Protein AF-A0AAU0MPQ6-F1 (afdb_monomer_lite)

Sequence (171 aa):
MESTPTLVQYLTLTAAVIAAVATLLNYAQTGWHKVATNRIDWIERLRSRITDVVTLMVKLEHSKSDTYPDGDPKVGRELYQSVIYVTLLLNPKEHKELLEVLHQVAEIDEPMPSRQASAMDLVWRTQLVLRHEWLKSKAELKNWWKRKPKFLSRSWHQEAWALANEIEGKK

Radius of gyration: 28.91 Å; chains: 1; bounding box: 67×28×91 Å

pLDDT: mean 72.34, std 15.44, range [39.88, 91.5]

Secondary structure (DSSP, 8-state):
---PPPHHHHHHHHHHHHHHHHHHHHHHHHHHHHHHHHHHHHHHHHHHHHHHHHHHHHHHHHT-BTTBTT--HHHHHHHHHHHHHHHHHS-TTT-HHHHHHHHHHH-TT--HHHHHHHHHHHHHHHHHHHHHHHHHHHHHHHHHHHTS-GGGSTHHHHHHHHHHHHHHS--

Structure (mmCIF, N/CA/C/O backbone):
data_AF-A0AAU0MPQ6-F1
#
_entry.id   AF-A0AAU0MPQ6-F1
#
loop_
_atom_site.group_PDB
_atom_site.id
_atom_site.type_symbol
_atom_site.label_atom_id
_atom_site.label_alt_id
_atom_site.label_comp_id
_atom_site.label_asym_id
_atom_site.label_entity_id
_atom_site.label_seq_id
_atom_site.pdbx_PDB_ins_code
_atom_site.Cartn_x
_atom_site.Cartn_y
_atom_site.Cartn_z
_atom_site.occupancy
_atom_site.B_iso_or_equiv
_atom_site.auth_seq_id
_atom_site.auth_comp_id
_atom_site.auth_asym_id
_atom_site.auth_atom_id
_atom_site.pdbx_PDB_model_num
ATOM 1 N N . MET A 1 1 ? -49.188 -17.656 47.088 1.00 39.88 1 MET A N 1
ATOM 2 C CA . MET A 1 1 ? -47.965 -17.532 47.906 1.00 39.88 1 MET A CA 1
ATOM 3 C C . MET A 1 1 ? -46.847 -17.136 46.965 1.00 39.88 1 MET A C 1
ATOM 5 O O . MET A 1 1 ? -46.320 -17.990 46.268 1.00 39.88 1 MET A O 1
ATOM 9 N N . GLU A 1 2 ? -46.582 -15.838 46.851 1.00 43.69 2 GLU A N 1
ATOM 10 C CA . GLU A 1 2 ? -45.467 -15.333 46.049 1.00 43.69 2 GLU A CA 1
ATOM 11 C C . GLU A 1 2 ? -44.181 -15.533 46.853 1.00 43.69 2 GLU A C 1
ATOM 13 O O . GLU A 1 2 ? -44.033 -15.005 47.953 1.00 43.69 2 GLU A O 1
ATOM 18 N N . SER A 1 3 ? -43.282 -16.375 46.351 1.00 49.81 3 SER A N 1
ATOM 19 C CA . SER A 1 3 ? -41.972 -16.603 46.953 1.00 49.81 3 SER A CA 1
ATOM 20 C C . SER A 1 3 ? -41.123 -15.343 46.788 1.00 49.81 3 SER A C 1
ATOM 22 O O . SER A 1 3 ? -40.656 -15.055 45.686 1.00 49.81 3 SER A O 1
ATOM 24 N N . THR A 1 4 ? -40.927 -14.589 47.870 1.00 51.59 4 THR A N 1
ATOM 25 C CA . THR A 1 4 ? -39.988 -13.463 47.903 1.00 51.59 4 THR A CA 1
ATOM 26 C C . THR A 1 4 ? -38.579 -13.976 47.599 1.00 51.59 4 THR A C 1
ATOM 28 O O . THR A 1 4 ? -38.115 -14.876 48.310 1.00 51.59 4 THR A O 1
ATOM 31 N N . PRO A 1 5 ? -37.893 -13.446 46.571 1.00 55.84 5 PRO A N 1
ATOM 32 C CA . PRO A 1 5 ? -36.557 -13.905 46.243 1.00 55.84 5 PRO A CA 1
ATOM 33 C C . PRO A 1 5 ? -35.609 -13.653 47.415 1.00 55.84 5 PRO A C 1
ATOM 35 O O . PRO A 1 5 ? -35.627 -12.586 48.031 1.00 55.84 5 PRO A O 1
ATOM 38 N N . THR A 1 6 ? -34.785 -14.645 47.746 1.00 68.56 6 THR A N 1
ATOM 39 C CA . THR A 1 6 ? -33.826 -14.528 48.849 1.00 68.56 6 THR A CA 1
ATOM 40 C C . THR A 1 6 ? -32.706 -13.553 48.481 1.00 68.56 6 THR A C 1
ATOM 42 O O . THR A 1 6 ? -32.363 -13.374 47.314 1.00 68.56 6 THR A O 1
ATOM 45 N N . LEU A 1 7 ? -32.086 -12.924 49.480 1.00 55.53 7 LEU A N 1
ATOM 46 C CA . LEU A 1 7 ? -30.984 -11.965 49.296 1.00 55.53 7 LEU A CA 1
ATOM 47 C C . LEU A 1 7 ? -29.821 -12.566 48.469 1.00 55.53 7 LEU A C 1
ATOM 49 O O . LEU A 1 7 ? -29.184 -11.883 47.670 1.00 55.53 7 LEU A O 1
ATOM 53 N N . VAL A 1 8 ? -29.631 -13.886 48.569 1.00 57.28 8 VAL A N 1
ATOM 54 C CA . VAL A 1 8 ? -28.691 -14.685 47.765 1.00 57.28 8 VAL A CA 1
ATOM 55 C C . VAL A 1 8 ? -29.081 -14.735 46.280 1.00 57.28 8 VAL A C 1
ATOM 57 O O . VAL A 1 8 ? -28.211 -14.652 45.414 1.00 57.28 8 VAL A O 1
ATOM 60 N N . GLN A 1 9 ? -30.374 -14.822 45.957 1.00 58.22 9 GLN A N 1
ATOM 61 C CA . GLN A 1 9 ? -30.864 -14.771 44.574 1.00 58.22 9 GLN A CA 1
ATOM 62 C C . GLN A 1 9 ? -30.648 -13.383 43.957 1.00 58.22 9 GLN A C 1
ATOM 64 O O . GLN A 1 9 ? -30.240 -13.290 42.805 1.00 58.22 9 GLN A O 1
ATOM 69 N N . TYR A 1 10 ? -30.814 -12.305 44.728 1.00 57.53 10 TYR A N 1
ATOM 70 C CA . TYR A 1 10 ? -30.501 -10.950 44.256 1.00 57.53 10 TYR A CA 1
ATOM 71 C C . TYR A 1 10 ? -29.001 -10.730 44.019 1.00 57.53 10 TYR A C 1
ATOM 73 O O . TYR A 1 10 ? -28.627 -10.153 42.995 1.00 57.53 10 TYR A O 1
ATOM 81 N N . LEU A 1 11 ? -28.141 -11.218 44.920 1.00 56.62 11 LEU A N 1
ATOM 82 C CA . LEU A 1 11 ? -26.680 -11.129 44.789 1.00 56.62 11 LEU A CA 1
ATOM 83 C C . LEU A 1 11 ? -26.146 -11.941 43.602 1.00 56.62 11 LEU A C 1
ATOM 85 O O . LEU A 1 11 ? -25.279 -11.480 42.862 1.00 56.62 11 LEU A O 1
ATOM 89 N N . THR A 1 12 ? -26.687 -13.138 43.377 1.00 63.00 12 THR A N 1
ATOM 90 C CA . THR A 1 12 ? -26.305 -13.971 42.225 1.00 63.00 12 THR A CA 1
ATOM 91 C C . THR A 1 12 ? -26.777 -13.367 40.904 1.00 63.00 12 THR A C 1
ATOM 93 O O . THR A 1 12 ? -26.012 -13.359 39.939 1.00 63.00 12 THR A O 1
ATOM 96 N N . LEU A 1 13 ? -27.979 -12.779 40.861 1.00 57.56 13 LEU A N 1
ATOM 97 C CA . LEU A 1 13 ? -28.478 -12.086 39.671 1.00 57.56 13 LEU A CA 1
ATOM 98 C C . LEU A 1 13 ? -27.632 -10.846 39.338 1.00 57.56 13 LEU A C 1
ATOM 100 O O . LEU A 1 13 ? -27.269 -10.634 38.183 1.00 57.56 13 LEU A O 1
ATOM 104 N N . THR A 1 14 ? -27.269 -10.045 40.344 1.00 56.31 14 THR A N 1
ATOM 105 C CA . THR A 1 14 ? -26.413 -8.861 40.149 1.00 56.31 14 THR A CA 1
ATOM 106 C C . THR A 1 14 ? -24.998 -9.241 39.721 1.00 56.31 14 THR A C 1
ATOM 108 O O . THR A 1 14 ? -24.481 -8.651 38.773 1.00 56.31 14 THR A O 1
ATOM 111 N N . ALA A 1 15 ? -24.392 -10.268 40.324 1.00 62.28 15 ALA A N 1
ATOM 112 C CA . ALA A 1 15 ? -23.087 -10.777 39.900 1.00 62.28 15 ALA A CA 1
ATOM 113 C C . ALA A 1 15 ? -23.103 -11.293 38.447 1.00 62.28 15 ALA A C 1
ATOM 115 O O . ALA A 1 15 ? -22.186 -11.000 37.678 1.00 62.28 15 ALA A O 1
ATOM 116 N N . ALA A 1 16 ? -24.164 -11.999 38.040 1.00 54.41 16 ALA A N 1
ATOM 117 C CA . ALA A 1 16 ? -24.328 -12.481 36.669 1.00 54.41 16 ALA A CA 1
ATOM 118 C C . ALA A 1 16 ? -24.469 -11.330 35.658 1.00 54.41 16 ALA A C 1
ATOM 120 O O . ALA A 1 16 ? -23.845 -11.361 34.596 1.00 54.41 16 ALA A O 1
ATOM 121 N N . VAL A 1 17 ? -25.226 -10.281 35.999 1.00 56.75 17 VAL A N 1
ATOM 122 C CA . VAL A 1 17 ? -25.351 -9.072 35.167 1.00 56.75 17 VAL A CA 1
ATOM 123 C C . VAL A 1 17 ? -24.005 -8.350 35.041 1.00 56.75 17 VAL A C 1
ATOM 125 O O . VAL A 1 17 ? -23.616 -7.976 33.935 1.00 56.75 17 VAL A O 1
ATOM 128 N N . ILE A 1 18 ? -23.248 -8.211 36.135 1.00 60.81 18 ILE A N 1
ATOM 129 C CA . ILE A 1 18 ? -21.908 -7.600 36.125 1.00 60.81 18 ILE A CA 1
ATOM 130 C C . ILE A 1 18 ? -20.950 -8.402 35.232 1.00 60.81 18 ILE A C 1
ATOM 132 O O . ILE A 1 18 ? -20.251 -7.819 34.401 1.00 60.81 18 ILE A O 1
ATOM 136 N N . ALA A 1 19 ? -20.950 -9.733 35.344 1.00 58.88 19 ALA A N 1
ATOM 137 C CA . ALA A 1 19 ? -20.119 -10.606 34.520 1.00 58.88 19 ALA A CA 1
ATOM 138 C C . ALA A 1 19 ? -20.496 -10.528 33.030 1.00 58.88 19 ALA A C 1
ATOM 140 O O . ALA A 1 19 ? -19.613 -10.428 32.175 1.00 58.88 19 ALA A O 1
ATOM 141 N N . ALA A 1 20 ? -21.790 -10.504 32.702 1.00 50.97 20 ALA A N 1
ATOM 142 C CA . ALA A 1 20 ? -22.267 -10.370 31.326 1.00 50.97 20 ALA A CA 1
ATOM 143 C C . ALA A 1 20 ? -21.851 -9.026 30.704 1.00 50.97 20 ALA A C 1
ATOM 145 O O . ALA A 1 20 ? -21.340 -8.989 29.583 1.00 50.97 20 ALA A O 1
ATOM 146 N N . VAL A 1 21 ? -21.986 -7.927 31.454 1.00 58.59 21 VAL A N 1
ATOM 147 C CA . VAL A 1 21 ? -21.556 -6.588 31.022 1.00 58.59 21 VAL A CA 1
ATOM 148 C C . VAL A 1 21 ? -20.038 -6.524 30.846 1.00 58.59 21 VAL A C 1
ATOM 150 O O . VAL A 1 21 ? -19.565 -6.021 29.828 1.00 58.59 21 VAL A O 1
ATOM 153 N N . ALA A 1 22 ? -19.258 -7.083 31.775 1.00 58.09 22 ALA A N 1
ATOM 154 C CA . ALA A 1 22 ? -17.802 -7.153 31.655 1.00 58.09 22 ALA A CA 1
ATOM 155 C C . ALA A 1 22 ? -17.360 -7.981 30.436 1.00 58.09 22 ALA A C 1
ATOM 157 O O . ALA A 1 22 ? -16.434 -7.594 29.723 1.00 58.09 22 ALA A O 1
ATOM 158 N N . THR A 1 23 ? -18.058 -9.081 30.149 1.00 59.16 23 THR A N 1
ATOM 159 C CA . THR A 1 23 ? -17.780 -9.936 28.987 1.00 59.16 23 THR A CA 1
ATOM 160 C C . THR A 1 23 ? -18.097 -9.213 27.678 1.00 59.16 23 THR A C 1
ATOM 162 O O . THR A 1 23 ? -17.264 -9.202 26.773 1.00 59.16 23 THR A O 1
ATOM 165 N N . LEU A 1 24 ? -19.245 -8.530 27.590 1.00 51.22 24 LEU A N 1
ATOM 166 C CA . LEU A 1 24 ? -19.615 -7.692 26.440 1.00 51.22 24 LEU A CA 1
ATOM 167 C C . LEU A 1 24 ? -18.614 -6.552 26.212 1.00 51.22 24 LEU A C 1
ATOM 169 O O . LEU A 1 24 ? -18.232 -6.274 25.074 1.00 51.22 24 LEU A O 1
ATOM 173 N N . LEU A 1 25 ? -18.142 -5.920 27.287 1.00 55.72 25 LEU A N 1
ATOM 174 C CA . LEU A 1 25 ? -17.125 -4.872 27.220 1.00 55.72 25 LEU A CA 1
ATOM 175 C C . LEU A 1 25 ? -15.765 -5.419 26.775 1.00 55.72 25 LEU A C 1
ATOM 177 O O . LEU A 1 25 ? -15.127 -4.794 25.932 1.00 55.72 25 LEU A O 1
ATOM 181 N N . ASN A 1 26 ? -15.338 -6.583 27.266 1.00 57.44 26 ASN A N 1
ATOM 182 C CA . ASN A 1 26 ? -14.109 -7.244 26.814 1.00 57.44 26 ASN A CA 1
ATOM 183 C C . ASN A 1 26 ? -14.197 -7.680 25.343 1.00 57.44 26 ASN A C 1
ATOM 185 O O . ASN A 1 26 ? -13.230 -7.542 24.591 1.00 57.44 26 ASN A O 1
ATOM 189 N N . TYR A 1 27 ? -15.363 -8.150 24.899 1.00 55.03 27 TYR A N 1
ATOM 190 C CA . TYR A 1 27 ? -15.597 -8.512 23.501 1.00 55.03 27 TYR A CA 1
ATOM 191 C C . TYR A 1 27 ? -15.551 -7.284 22.584 1.00 55.03 27 TYR A C 1
ATOM 193 O O . TYR A 1 27 ? -14.903 -7.290 21.538 1.00 55.03 27 TYR A O 1
ATOM 201 N N . ALA A 1 28 ? -16.156 -6.174 23.014 1.00 56.62 28 ALA A N 1
ATOM 202 C CA . ALA A 1 28 ? -16.015 -4.905 22.318 1.00 56.62 28 ALA A CA 1
ATOM 203 C C . ALA A 1 28 ? -14.541 -4.458 22.295 1.00 56.62 28 ALA A C 1
ATOM 205 O O . ALA A 1 28 ? -14.014 -4.166 21.226 1.00 56.62 28 ALA A O 1
ATOM 206 N N . GLN A 1 29 ? -13.845 -4.458 23.440 1.00 57.22 29 GLN A N 1
ATOM 207 C CA . GLN A 1 29 ? -12.439 -4.040 23.567 1.00 57.22 29 GLN A CA 1
ATOM 208 C C . GLN A 1 29 ? -11.489 -4.830 22.660 1.00 57.22 29 GLN A C 1
ATOM 210 O O . GLN A 1 29 ? -10.629 -4.233 22.010 1.00 57.22 29 GLN A O 1
ATOM 215 N N . THR A 1 30 ? -11.662 -6.150 22.584 1.00 61.59 30 THR A N 1
ATOM 216 C CA . THR A 1 30 ? -10.889 -7.009 21.676 1.00 61.59 30 THR A CA 1
ATOM 217 C C . THR A 1 30 ? -11.197 -6.700 20.211 1.00 61.59 30 THR A C 1
ATOM 219 O O . THR A 1 30 ? -10.277 -6.675 19.397 1.00 61.59 30 THR A O 1
ATOM 222 N N . GLY A 1 31 ? -12.446 -6.361 19.878 1.00 69.88 31 GLY A N 1
ATOM 223 C CA . GLY A 1 31 ? -12.845 -5.926 18.538 1.00 69.88 31 GLY A CA 1
ATOM 224 C C . GLY A 1 31 ? -12.120 -4.665 18.053 1.00 69.88 31 GLY A C 1
ATOM 225 O O . GLY A 1 31 ? -11.526 -4.682 16.978 1.00 69.88 31 GLY A O 1
ATOM 226 N N . TRP A 1 32 ? -12.105 -3.584 18.844 1.00 67.38 32 TRP A N 1
ATOM 227 C CA . TRP A 1 32 ? -11.489 -2.305 18.436 1.00 67.38 32 TRP A CA 1
ATOM 228 C C . TRP A 1 32 ? -9.968 -2.394 18.288 1.00 67.38 32 TRP A C 1
ATOM 230 O O . TRP A 1 32 ? -9.416 -1.891 17.309 1.00 67.38 32 TRP A O 1
ATOM 240 N N . HIS A 1 33 ? -9.287 -3.058 19.227 1.00 69.94 33 HIS A N 1
ATOM 241 C CA . HIS A 1 33 ? -7.847 -3.285 19.109 1.00 69.94 33 HIS A CA 1
ATOM 242 C C . HIS A 1 33 ? -7.516 -4.141 17.890 1.00 69.94 33 HIS A C 1
ATOM 244 O O . HIS A 1 33 ? -6.606 -3.799 17.144 1.00 69.94 33 HIS A O 1
ATOM 250 N N . LYS A 1 34 ? -8.301 -5.192 17.631 1.00 75.25 34 LYS A N 1
ATOM 251 C CA . LYS A 1 34 ? -8.123 -6.042 16.453 1.00 75.25 34 LYS A CA 1
ATOM 252 C C . LYS A 1 34 ? -8.323 -5.272 15.145 1.00 75.25 34 LYS A C 1
ATOM 254 O O . LYS A 1 34 ? -7.560 -5.484 14.211 1.00 75.25 34 LYS A O 1
ATOM 259 N N . VAL A 1 35 ? -9.289 -4.351 15.077 1.00 74.75 35 VAL A N 1
ATOM 260 C CA . VAL A 1 35 ? -9.483 -3.475 13.905 1.00 74.75 35 VAL A CA 1
ATOM 261 C C . VAL A 1 35 ? -8.271 -2.568 13.684 1.00 74.75 35 VAL A C 1
ATOM 263 O O . VAL A 1 35 ? -7.752 -2.516 12.570 1.00 74.75 35 VAL A O 1
ATOM 266 N N . ALA A 1 36 ? -7.775 -1.911 14.735 1.00 72.62 36 ALA A N 1
ATOM 267 C CA . ALA A 1 36 ? -6.604 -1.045 14.631 1.00 72.62 36 ALA A CA 1
ATOM 268 C C . ALA A 1 36 ? -5.343 -1.828 14.225 1.00 72.62 36 ALA A C 1
ATOM 270 O O . ALA A 1 36 ? -4.617 -1.388 13.334 1.00 72.62 36 ALA A O 1
ATOM 271 N N . THR A 1 37 ? -5.110 -3.006 14.817 1.00 77.19 37 THR A N 1
ATOM 272 C CA . THR A 1 37 ? -3.999 -3.901 14.454 1.00 77.19 37 THR A CA 1
ATOM 273 C C . THR A 1 37 ? -4.109 -4.364 13.004 1.00 77.19 37 THR A C 1
ATOM 275 O O . THR A 1 37 ? -3.154 -4.209 12.253 1.00 77.19 37 THR A O 1
ATOM 278 N N . ASN A 1 38 ? -5.287 -4.816 12.562 1.00 81.12 38 ASN A N 1
ATOM 279 C CA . ASN A 1 38 ? -5.507 -5.207 11.168 1.00 81.12 38 ASN A CA 1
ATOM 280 C C . ASN A 1 38 ? -5.227 -4.052 10.195 1.00 81.12 38 ASN A C 1
ATOM 282 O O . ASN A 1 38 ? -4.663 -4.280 9.125 1.00 81.12 38 ASN A O 1
ATOM 286 N N . ARG A 1 39 ? -5.603 -2.815 10.556 1.00 80.31 39 ARG A N 1
ATOM 287 C CA . ARG A 1 39 ? -5.332 -1.623 9.739 1.00 80.31 39 ARG A CA 1
ATOM 288 C C . ARG A 1 39 ? -3.832 -1.321 9.674 1.00 80.31 39 ARG A C 1
ATOM 290 O O . ARG A 1 39 ? -3.339 -0.986 8.604 1.00 80.31 39 ARG A O 1
ATOM 297 N N . ILE A 1 40 ? -3.096 -1.481 10.775 1.00 79.38 40 ILE A N 1
ATOM 298 C CA . ILE A 1 40 ? -1.630 -1.331 10.801 1.00 79.38 40 ILE A CA 1
ATOM 299 C C . ILE A 1 40 ? -0.958 -2.411 9.940 1.00 79.38 40 ILE A C 1
ATOM 301 O O . ILE A 1 40 ? -0.135 -2.082 9.090 1.00 79.38 40 ILE A O 1
ATOM 305 N N . ASP A 1 41 ? -1.364 -3.674 10.072 1.00 85.06 41 ASP A N 1
ATOM 306 C CA . ASP A 1 41 ? -0.838 -4.771 9.249 1.00 85.06 41 ASP A CA 1
ATOM 307 C C . ASP A 1 41 ? -1.149 -4.577 7.761 1.00 85.06 41 ASP A C 1
ATOM 309 O O . ASP A 1 41 ? -0.397 -5.006 6.885 1.00 85.06 41 ASP A O 1
ATOM 313 N N . TRP A 1 42 ? -2.295 -3.972 7.452 1.00 88.94 42 TRP A N 1
ATOM 314 C CA . TRP A 1 42 ? -2.658 -3.591 6.093 1.00 88.94 42 TRP A CA 1
ATOM 315 C C . TRP A 1 42 ? -1.767 -2.452 5.564 1.00 88.94 42 TRP A C 1
ATOM 317 O O . TRP A 1 42 ? -1.256 -2.575 4.452 1.00 88.94 42 TRP A O 1
ATOM 327 N N . ILE A 1 43 ? -1.500 -1.409 6.366 1.00 84.75 43 ILE A N 1
ATOM 328 C CA . ILE A 1 43 ? -0.573 -0.303 6.037 1.00 84.75 43 ILE A CA 1
ATOM 329 C C . ILE A 1 43 ? 0.823 -0.850 5.709 1.00 84.75 43 ILE A C 1
ATOM 331 O O . ILE A 1 43 ? 1.399 -0.479 4.686 1.00 84.75 43 ILE A O 1
ATOM 335 N N . GLU A 1 44 ? 1.367 -1.740 6.542 1.00 85.44 44 GLU A N 1
ATOM 336 C CA . GLU A 1 44 ? 2.712 -2.295 6.330 1.00 85.44 44 GLU A CA 1
ATOM 337 C C . GLU A 1 44 ? 2.776 -3.202 5.095 1.00 85.44 44 GLU A C 1
ATOM 339 O O . GLU A 1 44 ? 3.713 -3.104 4.298 1.00 85.44 44 GLU A O 1
ATOM 344 N N . ARG A 1 45 ? 1.744 -4.025 4.865 1.00 85.75 45 ARG A N 1
ATOM 345 C CA . ARG A 1 45 ? 1.637 -4.825 3.635 1.00 85.75 45 ARG A CA 1
ATOM 346 C C . ARG A 1 45 ? 1.566 -3.948 2.390 1.00 85.75 45 ARG A C 1
ATOM 348 O O . ARG A 1 45 ? 2.278 -4.221 1.427 1.00 85.75 45 ARG A O 1
ATOM 355 N N . LEU A 1 46 ? 0.753 -2.893 2.413 1.00 87.75 46 LEU A N 1
ATOM 356 C CA . LEU A 1 46 ? 0.639 -1.957 1.297 1.00 87.75 46 LEU A CA 1
ATOM 357 C C . LEU A 1 46 ? 1.978 -1.262 1.020 1.00 87.75 46 LEU A C 1
ATOM 359 O O . LEU A 1 46 ? 2.422 -1.237 -0.125 1.00 87.75 46 LEU A O 1
ATOM 363 N N . ARG A 1 47 ? 2.662 -0.772 2.063 1.00 85.81 47 ARG A N 1
ATOM 364 C CA . ARG A 1 47 ? 3.991 -0.156 1.936 1.00 85.81 47 ARG A CA 1
ATOM 365 C C . ARG A 1 47 ? 4.993 -1.114 1.294 1.00 85.81 47 ARG A C 1
ATOM 367 O O . ARG A 1 47 ? 5.652 -0.730 0.335 1.00 85.81 47 ARG A O 1
ATOM 374 N N . SER A 1 48 ? 5.088 -2.348 1.794 1.00 86.69 48 SER A N 1
ATOM 375 C CA . SER A 1 48 ? 6.006 -3.353 1.246 1.00 86.69 48 SER A CA 1
ATOM 376 C C . SER A 1 48 ? 5.732 -3.622 -0.234 1.00 86.69 48 SER A C 1
ATOM 378 O O . SER A 1 48 ? 6.661 -3.635 -1.033 1.00 86.69 48 SER A O 1
ATOM 380 N N . ARG A 1 49 ? 4.461 -3.793 -0.620 1.00 88.12 49 ARG A N 1
ATOM 381 C CA . ARG A 1 49 ? 4.095 -4.100 -2.009 1.00 88.12 49 ARG A CA 1
ATOM 382 C C . ARG A 1 49 ? 4.328 -2.940 -2.968 1.00 88.12 49 ARG A C 1
ATOM 384 O O . ARG A 1 49 ? 4.738 -3.170 -4.099 1.00 88.12 49 ARG A O 1
ATOM 391 N N . ILE A 1 50 ? 4.119 -1.704 -2.528 1.00 87.88 50 ILE A N 1
ATOM 392 C CA . ILE A 1 50 ? 4.460 -0.527 -3.333 1.00 87.88 50 ILE A CA 1
ATOM 393 C C . ILE A 1 50 ? 5.977 -0.435 -3.542 1.00 87.88 50 ILE A C 1
ATOM 395 O O . ILE A 1 50 ? 6.417 -0.150 -4.653 1.00 87.88 50 ILE A O 1
ATOM 399 N N . THR A 1 51 ? 6.786 -0.741 -2.523 1.00 88.19 51 THR A N 1
ATOM 400 C CA . THR A 1 51 ? 8.248 -0.820 -2.676 1.00 88.19 51 THR A CA 1
ATOM 401 C C . THR A 1 51 ? 8.660 -1.889 -3.690 1.00 88.19 51 THR A C 1
ATOM 403 O O . THR A 1 51 ? 9.548 -1.633 -4.506 1.00 88.19 51 THR A O 1
ATOM 406 N N . ASP A 1 52 ? 8.004 -3.056 -3.680 1.00 89.81 52 ASP A N 1
ATOM 407 C CA . ASP A 1 52 ? 8.228 -4.111 -4.679 1.00 89.81 52 ASP A CA 1
ATOM 408 C C . ASP A 1 52 ? 7.928 -3.586 -6.095 1.00 89.81 52 ASP A C 1
ATOM 410 O O . ASP A 1 52 ? 8.761 -3.724 -6.991 1.00 89.81 52 ASP A O 1
ATOM 414 N N . VAL A 1 53 ? 6.779 -2.922 -6.288 1.00 89.19 53 VAL A N 1
ATOM 415 C CA . VAL A 1 53 ? 6.385 -2.317 -7.575 1.00 89.19 53 VAL A CA 1
ATOM 416 C C . VAL A 1 53 ? 7.430 -1.309 -8.051 1.00 89.19 53 VAL A C 1
ATOM 418 O O . VAL A 1 53 ? 7.919 -1.428 -9.171 1.00 89.19 53 VAL A O 1
ATOM 421 N N . VAL A 1 54 ? 7.837 -0.364 -7.201 1.00 88.31 54 VAL A N 1
ATOM 422 C CA . VAL A 1 54 ? 8.846 0.650 -7.556 1.00 88.31 54 VAL A CA 1
ATOM 423 C C . VAL A 1 54 ? 10.181 -0.005 -7.917 1.00 88.31 54 VAL A C 1
ATOM 425 O O . VAL A 1 54 ? 10.816 0.369 -8.902 1.00 88.31 54 VAL A O 1
ATOM 428 N N . THR A 1 55 ? 10.594 -1.027 -7.167 1.00 90.25 55 THR A N 1
ATOM 429 C CA . THR A 1 55 ? 11.833 -1.770 -7.435 1.00 90.25 55 THR A CA 1
ATOM 430 C C . THR A 1 55 ? 11.766 -2.496 -8.777 1.00 90.25 55 THR A C 1
ATOM 432 O O . THR A 1 55 ? 12.735 -2.483 -9.535 1.00 90.25 55 THR A O 1
ATOM 435 N N . LEU A 1 56 ? 10.622 -3.100 -9.103 1.00 90.38 56 LEU A N 1
ATOM 436 C CA . LEU A 1 56 ? 10.394 -3.770 -10.381 1.00 90.38 56 LEU A CA 1
ATOM 437 C C . LEU A 1 56 ? 10.345 -2.782 -11.549 1.00 90.38 56 LEU A C 1
ATOM 439 O O . LEU A 1 56 ? 10.914 -3.083 -12.594 1.00 90.38 56 LEU A O 1
ATOM 443 N N . MET A 1 57 ? 9.763 -1.592 -11.371 1.00 87.56 57 MET A N 1
ATOM 444 C CA . MET A 1 57 ? 9.816 -0.519 -12.374 1.00 87.56 57 MET A CA 1
ATOM 445 C C . MET A 1 57 ? 11.264 -0.117 -12.679 1.00 87.56 57 MET A C 1
ATOM 447 O O . MET A 1 57 ? 11.655 -0.035 -13.842 1.00 87.56 57 MET A O 1
ATOM 451 N N . VAL A 1 58 ? 12.083 0.070 -11.638 1.00 87.19 58 VAL A N 1
ATOM 452 C CA . VAL A 1 58 ? 13.509 0.400 -11.784 1.00 87.19 58 VAL A CA 1
ATOM 453 C C . VAL A 1 58 ? 14.277 -0.752 -12.433 1.00 87.19 58 VAL A C 1
ATOM 455 O O . VAL A 1 58 ? 15.082 -0.524 -13.332 1.00 87.19 58 VAL A O 1
ATOM 458 N N . LYS A 1 59 ? 14.033 -1.997 -12.016 1.00 89.06 59 LYS A N 1
ATOM 459 C CA . LYS A 1 59 ? 14.682 -3.185 -12.589 1.00 89.06 59 LYS A CA 1
ATOM 460 C C . LYS A 1 59 ? 14.329 -3.365 -14.065 1.00 89.06 59 LYS A C 1
ATOM 462 O O . LYS A 1 59 ? 15.210 -3.690 -14.854 1.00 89.06 59 LYS A O 1
ATOM 467 N N . LEU A 1 60 ? 13.067 -3.139 -14.431 1.00 86.81 60 LEU A N 1
ATOM 468 C CA . LEU A 1 60 ? 12.602 -3.219 -15.812 1.00 86.81 60 LEU A CA 1
ATOM 469 C C . LEU A 1 60 ? 13.339 -2.195 -16.678 1.00 86.81 60 LEU A C 1
ATOM 471 O O . LEU A 1 60 ? 13.818 -2.540 -17.754 1.00 86.81 60 LEU A O 1
ATOM 475 N N . GLU A 1 61 ? 13.531 -0.980 -16.165 1.00 84.69 61 GLU A N 1
ATOM 476 C CA . GLU A 1 61 ? 14.317 0.051 -16.844 1.00 84.69 61 GLU A CA 1
ATOM 477 C C . GLU A 1 61 ? 15.773 -0.378 -17.072 1.00 84.69 61 GLU A C 1
ATOM 479 O O . GLU A 1 61 ? 16.271 -0.315 -18.191 1.00 84.69 61 GLU A O 1
ATOM 484 N N . HIS A 1 62 ? 16.443 -0.894 -16.039 1.00 86.62 62 HIS A N 1
ATOM 485 C CA . HIS A 1 62 ? 17.839 -1.343 -16.144 1.00 86.62 62 HIS A CA 1
ATOM 486 C C . HIS A 1 62 ? 18.021 -2.601 -17.002 1.00 86.62 62 HIS A C 1
ATOM 488 O O . HIS A 1 62 ? 19.142 -2.931 -17.378 1.00 86.62 62 HIS A O 1
ATOM 494 N N . SER A 1 63 ? 16.937 -3.322 -17.288 1.00 87.38 63 SER A N 1
ATOM 495 C CA . SER A 1 63 ? 16.962 -4.516 -18.134 1.00 87.38 63 SER A CA 1
ATOM 496 C C . SER A 1 63 ? 16.814 -4.218 -19.629 1.00 87.38 63 SER A C 1
ATOM 498 O O . SER A 1 63 ? 16.865 -5.144 -20.442 1.00 87.38 63 SER A O 1
ATOM 500 N N . LYS A 1 64 ? 16.632 -2.944 -20.004 1.00 86.12 64 LYS A N 1
ATOM 501 C CA . LYS A 1 64 ? 16.559 -2.529 -21.404 1.00 86.12 64 LYS A CA 1
ATOM 502 C C . LYS A 1 64 ? 17.887 -2.758 -22.116 1.00 86.12 64 LYS A C 1
ATOM 504 O O . LYS A 1 64 ? 18.959 -2.464 -21.592 1.00 86.12 64 LYS A O 1
ATOM 509 N N . SER A 1 65 ? 17.805 -3.300 -23.321 1.00 85.12 65 SER A N 1
ATOM 510 C CA . SER A 1 65 ? 18.952 -3.603 -24.181 1.00 85.12 65 SER A CA 1
ATOM 511 C C . SER A 1 65 ? 18.517 -3.631 -25.643 1.00 85.12 65 SER A C 1
ATOM 513 O O . SER A 1 65 ? 17.322 -3.649 -25.924 1.00 85.12 65 SER A O 1
ATOM 515 N N . ASP A 1 66 ? 19.462 -3.735 -26.576 1.00 83.25 66 ASP A N 1
ATOM 516 C CA . ASP A 1 66 ? 19.144 -3.868 -28.007 1.00 83.25 66 ASP A CA 1
ATOM 517 C C . ASP A 1 66 ? 18.259 -5.093 -28.310 1.00 83.25 66 ASP A C 1
ATOM 519 O O . ASP A 1 66 ? 17.483 -5.091 -29.261 1.00 83.25 66 ASP A O 1
ATOM 523 N N . THR A 1 67 ? 18.350 -6.146 -27.488 1.00 83.44 67 THR A N 1
ATOM 524 C CA . THR A 1 67 ? 17.504 -7.350 -27.602 1.00 83.44 67 THR A CA 1
ATOM 525 C C . THR A 1 67 ? 16.123 -7.159 -26.967 1.00 83.44 67 THR A C 1
ATOM 527 O O . THR A 1 67 ? 15.157 -7.791 -27.386 1.00 83.44 67 THR A O 1
ATOM 530 N N . TYR A 1 68 ? 16.025 -6.290 -25.962 1.00 82.19 68 TYR A N 1
ATOM 531 C CA . TYR A 1 68 ? 14.811 -6.029 -25.193 1.00 82.19 68 TYR A CA 1
ATOM 532 C C . TYR A 1 68 ? 14.639 -4.517 -25.004 1.00 82.19 68 TYR A C 1
ATOM 534 O O . TYR A 1 68 ? 14.959 -4.000 -23.929 1.00 82.19 68 TYR A O 1
ATOM 542 N N . PRO A 1 69 ? 14.165 -3.787 -26.028 1.00 80.19 69 PRO A N 1
ATOM 543 C CA . PRO A 1 69 ? 14.048 -2.328 -25.961 1.00 80.19 69 PRO A CA 1
ATOM 544 C C . PRO A 1 69 ? 13.072 -1.863 -24.865 1.00 80.19 69 PRO A C 1
ATOM 546 O O . PRO A 1 69 ? 13.281 -0.817 -24.251 1.00 80.19 69 PRO A O 1
ATOM 549 N N . ASP A 1 70 ? 12.072 -2.689 -24.545 1.00 79.25 70 ASP A N 1
ATOM 550 C CA . ASP A 1 70 ? 11.059 -2.418 -23.514 1.00 79.25 70 ASP A CA 1
ATOM 551 C C . ASP A 1 70 ? 11.411 -3.011 -22.134 1.00 79.25 70 ASP A C 1
ATOM 553 O O . ASP A 1 70 ? 10.678 -2.828 -21.155 1.00 79.25 70 ASP A O 1
ATOM 557 N N . GLY A 1 71 ? 12.563 -3.683 -22.042 1.00 85.69 71 GLY A N 1
ATOM 558 C CA . GLY A 1 71 ? 13.046 -4.384 -20.856 1.00 85.69 71 GLY A CA 1
ATOM 559 C C . GLY A 1 71 ? 12.707 -5.876 -20.848 1.00 85.69 71 GLY A C 1
ATOM 560 O O . GLY A 1 71 ? 11.993 -6.393 -21.708 1.00 85.69 71 GLY A O 1
ATOM 561 N N . ASP A 1 72 ? 13.255 -6.593 -19.869 1.00 88.75 72 ASP A N 1
ATOM 562 C CA . ASP A 1 72 ? 13.079 -8.035 -19.715 1.00 88.75 72 ASP A CA 1
ATOM 563 C C . ASP A 1 72 ? 11.585 -8.371 -19.504 1.00 88.75 72 ASP A C 1
ATOM 565 O O . ASP A 1 72 ? 10.988 -7.968 -18.494 1.00 88.75 72 ASP A O 1
ATOM 569 N N . PRO A 1 73 ? 10.963 -9.164 -20.402 1.00 87.44 73 PRO A N 1
ATOM 570 C CA . PRO A 1 73 ? 9.547 -9.516 -20.313 1.00 87.44 73 PRO A CA 1
ATOM 571 C C . PRO A 1 73 ? 9.205 -10.287 -19.033 1.00 87.44 73 PRO A C 1
ATOM 573 O O . PRO A 1 73 ? 8.057 -10.276 -18.581 1.00 87.44 73 PRO A O 1
ATOM 576 N N . LYS A 1 74 ? 10.178 -10.962 -18.409 1.00 91.38 74 LYS A N 1
ATOM 577 C CA . LYS A 1 74 ? 9.990 -11.588 -17.100 1.00 91.38 74 LYS A CA 1
ATOM 578 C C . LYS A 1 74 ? 9.753 -10.535 -16.018 1.00 91.38 74 LYS A C 1
ATOM 580 O O . LYS A 1 74 ? 8.824 -10.696 -15.230 1.00 91.38 74 LYS A O 1
ATOM 585 N N . VAL A 1 75 ? 10.537 -9.459 -16.014 1.00 89.88 75 VAL A N 1
ATOM 586 C CA . VAL A 1 75 ? 10.385 -8.357 -15.053 1.00 89.88 75 VAL A CA 1
ATOM 587 C C . VAL A 1 75 ? 9.070 -7.613 -15.296 1.00 89.88 75 VAL A C 1
ATOM 589 O O . VAL A 1 75 ? 8.373 -7.295 -14.337 1.00 89.88 75 VAL A O 1
ATOM 592 N N . GLY A 1 76 ? 8.668 -7.430 -16.559 1.00 86.62 76 GLY A N 1
ATOM 593 C CA . GLY A 1 76 ? 7.360 -6.860 -16.906 1.00 86.62 76 GLY A CA 1
ATOM 594 C C . GLY A 1 76 ? 6.182 -7.670 -16.346 1.00 86.62 76 GLY A C 1
ATOM 595 O O . GLY A 1 76 ? 5.254 -7.105 -15.767 1.00 86.62 76 GLY A O 1
ATOM 596 N N . ARG A 1 77 ? 6.241 -9.009 -16.420 1.00 89.25 77 ARG A N 1
ATOM 597 C CA . ARG A 1 77 ? 5.224 -9.885 -15.804 1.00 89.25 77 ARG A CA 1
ATOM 598 C C . ARG A 1 77 ? 5.205 -9.792 -14.277 1.00 89.25 77 ARG A C 1
ATOM 600 O O . ARG A 1 77 ? 4.125 -9.737 -13.693 1.00 89.25 77 ARG A O 1
ATOM 607 N N . GLU A 1 78 ? 6.374 -9.780 -13.637 1.00 91.50 78 GLU A N 1
ATOM 608 C CA . GLU A 1 78 ? 6.498 -9.629 -12.177 1.00 91.50 78 GLU A CA 1
ATOM 609 C C . GLU A 1 78 ? 5.917 -8.282 -11.706 1.00 91.50 78 GLU A C 1
ATOM 611 O O . GLU A 1 78 ? 5.208 -8.225 -10.694 1.00 91.50 78 GLU A O 1
ATOM 616 N N . LEU A 1 79 ? 6.165 -7.208 -12.465 1.00 90.31 79 LEU A N 1
ATOM 617 C CA . LEU A 1 79 ? 5.610 -5.877 -12.216 1.00 90.31 79 LEU A CA 1
ATOM 618 C C . LEU A 1 79 ? 4.081 -5.894 -12.294 1.00 90.31 79 LEU A C 1
ATOM 620 O O . LEU A 1 79 ? 3.416 -5.496 -11.338 1.00 90.31 79 LEU A O 1
ATOM 624 N N . TYR A 1 80 ? 3.525 -6.420 -13.387 1.00 88.19 80 TYR A N 1
ATOM 625 C CA . TYR A 1 80 ? 2.078 -6.510 -13.589 1.00 88.19 80 TYR A CA 1
ATOM 626 C C . TYR A 1 80 ? 1.376 -7.290 -12.465 1.00 88.19 80 TYR A C 1
ATOM 628 O O . TYR A 1 80 ? 0.378 -6.839 -11.901 1.00 88.19 80 TYR A O 1
ATOM 636 N N . GLN A 1 81 ? 1.934 -8.436 -12.064 1.00 89.44 81 GLN A N 1
ATOM 637 C CA . GLN A 1 81 ? 1.409 -9.212 -10.937 1.00 89.44 81 GLN A CA 1
ATOM 638 C C . GLN A 1 81 ? 1.452 -8.426 -9.622 1.00 89.44 81 GLN A C 1
ATOM 640 O O . GLN A 1 81 ? 0.490 -8.453 -8.852 1.00 89.44 81 GLN A O 1
ATOM 645 N N . SER A 1 82 ? 2.544 -7.704 -9.366 1.00 89.75 82 SER A N 1
ATOM 646 C CA . SER A 1 82 ? 2.682 -6.880 -8.162 1.00 89.75 82 SER A CA 1
ATOM 647 C C . SER A 1 82 ? 1.645 -5.756 -8.123 1.00 89.75 82 SER A C 1
ATOM 649 O O . SER A 1 82 ? 1.031 -5.532 -7.080 1.00 89.75 82 SER A O 1
ATOM 651 N N . VAL A 1 83 ? 1.367 -5.121 -9.265 1.00 88.50 83 VAL A N 1
ATOM 652 C CA . VAL A 1 83 ? 0.306 -4.112 -9.400 1.00 88.50 83 VAL A CA 1
ATOM 653 C C . VAL A 1 83 ? -1.080 -4.693 -9.087 1.00 88.50 83 VAL A C 1
ATOM 655 O O . VAL A 1 83 ? -1.847 -4.077 -8.340 1.00 88.50 83 VAL A O 1
ATOM 658 N N . ILE A 1 84 ? -1.401 -5.898 -9.574 1.00 86.19 84 ILE A N 1
ATOM 659 C CA . ILE A 1 84 ? -2.665 -6.581 -9.242 1.00 86.19 84 ILE A CA 1
ATOM 660 C C . ILE A 1 84 ? -2.773 -6.824 -7.733 1.00 86.19 84 ILE A C 1
ATOM 662 O O . ILE A 1 84 ? -3.814 -6.549 -7.135 1.00 86.19 84 ILE A O 1
ATOM 666 N N . TYR A 1 85 ? -1.708 -7.308 -7.090 1.00 86.50 85 TYR A N 1
ATOM 667 C CA . TYR A 1 85 ? -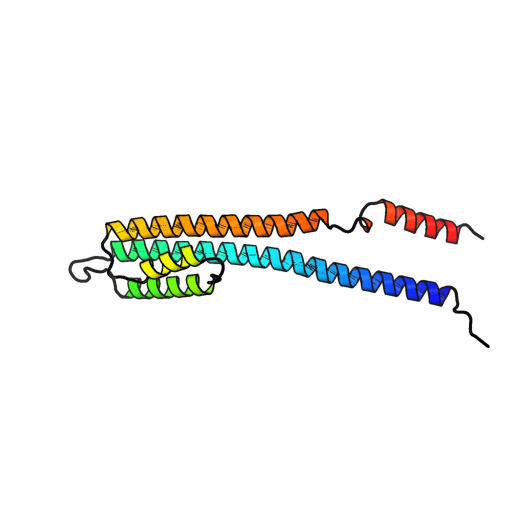1.736 -7.555 -5.647 1.00 86.50 85 TYR A CA 1
ATOM 668 C C . TYR A 1 85 ? -1.949 -6.280 -4.835 1.00 86.50 85 TYR A C 1
ATOM 670 O O . TYR A 1 85 ? -2.720 -6.299 -3.876 1.00 86.50 85 TYR A O 1
ATOM 678 N N . VAL A 1 86 ? -1.310 -5.172 -5.217 1.00 85.12 86 VAL A N 1
ATOM 679 C CA . VAL A 1 86 ? -1.563 -3.870 -4.586 1.00 85.12 86 VAL A CA 1
ATOM 680 C C . VAL A 1 86 ? -3.020 -3.460 -4.789 1.00 85.12 86 VAL A C 1
ATOM 682 O O . VAL A 1 86 ? -3.682 -3.072 -3.832 1.00 85.12 86 VAL A O 1
ATOM 685 N N . THR A 1 87 ? -3.547 -3.612 -6.003 1.00 84.56 87 THR A N 1
ATOM 686 C CA . THR A 1 87 ? -4.939 -3.280 -6.339 1.00 84.56 87 THR A CA 1
ATOM 687 C C . THR A 1 87 ? -5.938 -4.037 -5.458 1.00 84.56 87 THR A C 1
ATOM 689 O O . THR A 1 87 ? -6.887 -3.438 -4.960 1.00 84.56 87 THR A O 1
ATOM 692 N N . LEU A 1 88 ? -5.687 -5.320 -5.173 1.00 86.00 88 LEU A N 1
ATOM 693 C CA . LEU A 1 88 ? -6.518 -6.138 -4.277 1.00 86.00 88 LEU A CA 1
ATOM 694 C C . LEU A 1 88 ? -6.482 -5.689 -2.809 1.00 86.00 88 LEU A C 1
ATOM 696 O O . LEU A 1 88 ? -7.420 -5.965 -2.061 1.00 86.00 88 LEU A O 1
ATOM 700 N N . LEU A 1 89 ? -5.412 -5.017 -2.375 1.00 86.06 89 LEU A N 1
ATOM 701 C CA . LEU A 1 89 ? -5.334 -4.446 -1.030 1.00 86.06 89 LEU A CA 1
ATOM 702 C C . LEU A 1 89 ? -6.133 -3.146 -0.914 1.00 86.06 89 LEU A C 1
ATOM 704 O O . LEU A 1 89 ? -6.460 -2.733 0.197 1.00 86.06 89 LEU A O 1
ATOM 708 N N . LEU A 1 90 ? -6.440 -2.473 -2.019 1.00 85.50 90 LEU A N 1
ATOM 709 C CA . LEU A 1 90 ? -7.074 -1.163 -1.999 1.00 85.50 90 LEU A CA 1
ATOM 710 C C . LEU A 1 90 ? -8.597 -1.270 -2.083 1.00 85.50 90 LEU A C 1
ATOM 712 O O . LEU A 1 90 ? -9.155 -2.104 -2.786 1.00 85.50 90 LEU A O 1
ATOM 716 N N . ASN A 1 91 ? -9.286 -0.369 -1.383 1.00 85.62 91 ASN A N 1
ATOM 717 C CA . ASN A 1 91 ? -10.721 -0.192 -1.529 1.00 85.62 91 ASN A CA 1
ATOM 718 C C . ASN A 1 91 ? -11.005 0.763 -2.704 1.00 85.62 91 ASN A C 1
ATOM 720 O O . ASN A 1 91 ? -10.670 1.948 -2.600 1.00 85.62 91 ASN A O 1
ATOM 724 N N . PRO A 1 92 ? -11.686 0.322 -3.779 1.00 80.12 92 PRO A N 1
ATOM 725 C CA . PRO A 1 92 ? -11.967 1.163 -4.945 1.00 80.12 92 PRO A CA 1
ATOM 726 C C . PRO A 1 92 ? -12.815 2.399 -4.648 1.00 80.12 92 PRO A C 1
ATOM 728 O O . PRO A 1 92 ? -12.794 3.369 -5.401 1.00 80.12 92 PRO A O 1
ATOM 731 N N . LYS A 1 93 ? -13.581 2.388 -3.552 1.00 84.00 93 LYS A N 1
ATOM 732 C CA . LYS A 1 93 ? -14.393 3.542 -3.149 1.00 84.00 93 LYS A CA 1
ATOM 733 C C . LYS A 1 93 ? -13.574 4.616 -2.440 1.00 84.00 93 LYS A C 1
ATOM 735 O O . LYS A 1 93 ? -13.949 5.781 -2.509 1.00 84.00 93 LYS A O 1
ATOM 740 N N . GLU A 1 94 ? -12.488 4.232 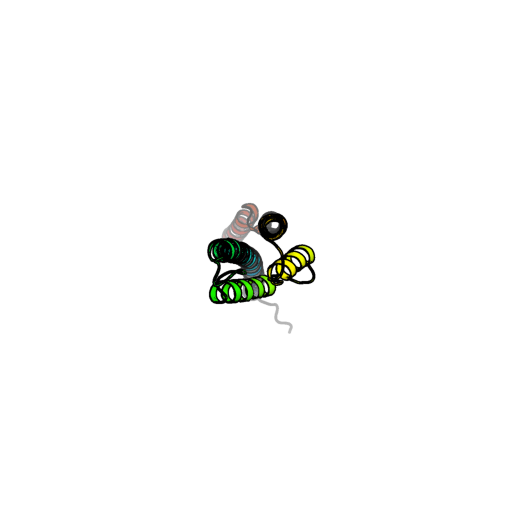-1.773 1.00 82.44 94 GLU A N 1
ATOM 741 C CA . GLU A 1 94 ? -11.690 5.126 -0.926 1.00 82.44 94 GLU A CA 1
ATOM 742 C C . GLU A 1 94 ? -10.360 5.532 -1.572 1.00 82.44 94 GLU A C 1
ATOM 744 O O . GLU A 1 94 ? -9.866 6.619 -1.295 1.00 82.44 94 GLU A O 1
ATOM 749 N N . HIS A 1 95 ? -9.779 4.694 -2.437 1.00 87.31 95 HIS A N 1
ATOM 750 C CA . HIS A 1 95 ? -8.400 4.850 -2.921 1.00 87.31 95 HIS A CA 1
ATOM 75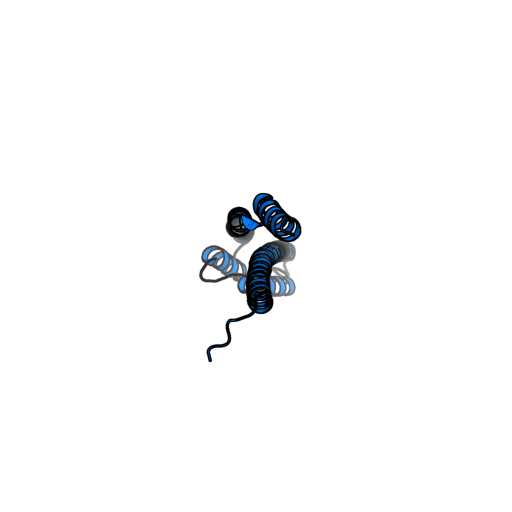1 C C . HIS A 1 95 ? -8.308 5.020 -4.448 1.00 87.31 95 HIS A C 1
ATOM 753 O O . HIS A 1 95 ? -7.368 4.529 -5.070 1.00 87.31 95 HIS A O 1
ATOM 759 N N . LYS A 1 96 ? -9.286 5.701 -5.060 1.00 88.19 96 LYS A N 1
ATOM 760 C CA . LYS A 1 96 ? -9.383 5.882 -6.524 1.00 88.19 96 LYS A CA 1
ATOM 761 C C . LYS A 1 96 ? -8.109 6.451 -7.146 1.00 88.19 96 LYS A C 1
ATOM 763 O O . LYS A 1 96 ? -7.589 5.883 -8.093 1.00 88.19 96 LYS A O 1
ATOM 768 N N . GLU A 1 97 ? -7.571 7.511 -6.553 1.00 85.38 97 GLU A N 1
ATOM 769 C CA . GLU A 1 97 ? -6.380 8.194 -7.064 1.00 85.38 97 GLU A CA 1
ATOM 770 C C . GLU A 1 97 ? -5.145 7.285 -7.102 1.00 85.38 97 GLU A C 1
ATOM 772 O O . GLU A 1 97 ? -4.328 7.398 -8.011 1.00 85.38 97 GLU A O 1
ATOM 777 N N . LEU A 1 98 ? -4.986 6.385 -6.127 1.00 87.19 98 LEU A N 1
ATOM 778 C CA . LEU A 1 98 ? -3.871 5.436 -6.112 1.00 87.19 98 LEU A CA 1
ATOM 779 C C . LEU A 1 98 ? -4.079 4.315 -7.142 1.00 87.19 98 LEU A C 1
ATOM 781 O O . LEU A 1 98 ? -3.118 3.858 -7.755 1.00 87.19 98 LEU A O 1
ATOM 785 N N . LEU A 1 99 ? -5.328 3.898 -7.357 1.00 87.38 99 LEU A N 1
ATOM 786 C CA . LEU A 1 99 ? -5.682 2.905 -8.373 1.00 87.38 99 LEU A CA 1
ATOM 787 C C . LEU A 1 99 ? -5.448 3.414 -9.797 1.00 87.38 99 LEU A C 1
ATOM 789 O O . LEU A 1 99 ? -4.959 2.661 -10.630 1.00 87.38 99 LEU A O 1
ATOM 793 N N . GLU A 1 100 ? -5.744 4.684 -10.067 1.00 86.69 100 GLU A N 1
ATOM 794 C CA . GLU A 1 100 ? -5.479 5.307 -11.370 1.00 86.69 100 GLU A CA 1
ATOM 795 C C . GLU A 1 100 ? -3.990 5.252 -11.732 1.00 86.69 100 GLU A C 1
ATOM 797 O O . GLU A 1 100 ? -3.643 4.828 -12.831 1.00 86.69 100 GLU A O 1
ATOM 802 N N . VAL A 1 101 ? -3.104 5.585 -10.787 1.00 87.00 101 VAL A N 1
ATOM 803 C CA . VAL A 1 101 ? -1.651 5.506 -11.016 1.00 87.00 101 VAL A CA 1
ATOM 804 C C . VAL A 1 101 ? -1.187 4.066 -11.184 1.00 87.00 101 VAL A C 1
ATOM 806 O O . VAL A 1 101 ? -0.349 3.782 -12.031 1.00 87.00 101 VAL A O 1
ATOM 809 N N . LEU A 1 102 ? -1.736 3.128 -10.413 1.00 86.25 102 LEU A N 1
ATOM 810 C CA . LEU A 1 102 ? -1.407 1.710 -10.569 1.00 86.25 102 LEU A CA 1
ATOM 811 C C . LEU A 1 102 ? -1.799 1.175 -11.950 1.00 86.25 102 LEU A C 1
ATOM 813 O O . LEU A 1 102 ? -1.042 0.399 -12.526 1.00 86.25 102 LEU A O 1
ATOM 817 N N . HIS A 1 103 ? -2.936 1.606 -12.501 1.00 84.56 103 HIS A N 1
ATOM 818 C CA . HIS A 1 103 ? -3.323 1.248 -13.865 1.00 84.56 103 HIS A CA 1
ATOM 819 C C . HIS A 1 103 ? -2.359 1.827 -14.902 1.00 84.56 103 HIS A C 1
ATOM 821 O O . HIS A 1 103 ? -1.919 1.087 -15.773 1.00 84.56 103 HIS A O 1
ATOM 827 N N . GLN A 1 104 ? -1.942 3.085 -14.750 1.00 83.06 104 GLN A N 1
ATOM 828 C CA . GLN A 1 104 ? -0.921 3.686 -15.618 1.00 83.06 104 GLN A CA 1
ATOM 829 C C . GLN A 1 104 ? 0.412 2.930 -15.540 1.00 83.06 104 GLN A C 1
ATOM 831 O O . GLN A 1 104 ? 1.051 2.682 -16.552 1.00 83.06 104 GLN A O 1
ATOM 836 N N . VAL A 1 105 ? 0.818 2.484 -14.347 1.00 82.44 105 VAL A N 1
ATOM 837 C CA . VAL A 1 105 ? 2.034 1.669 -14.169 1.00 82.44 105 VAL A CA 1
ATOM 838 C C . VAL A 1 105 ? 1.908 0.284 -14.822 1.00 82.44 105 VAL A C 1
ATOM 840 O O . VAL A 1 105 ? 2.916 -0.286 -15.241 1.00 82.44 105 VAL A O 1
ATOM 843 N N . ALA A 1 106 ? 0.698 -0.276 -14.905 1.00 78.62 106 ALA A N 1
ATOM 844 C CA . ALA A 1 106 ? 0.448 -1.539 -15.600 1.00 78.62 106 ALA A CA 1
ATOM 845 C C . ALA A 1 106 ? 0.464 -1.398 -17.131 1.00 78.62 106 ALA A C 1
ATOM 847 O O . ALA A 1 106 ? 0.672 -2.396 -17.824 1.00 78.62 106 ALA A O 1
ATOM 848 N N . GLU A 1 107 ? 0.258 -0.191 -17.653 1.00 75.69 107 GLU A N 1
ATOM 849 C CA . GLU A 1 107 ? 0.368 0.122 -19.075 1.00 75.69 107 GLU A CA 1
ATOM 850 C C . GLU A 1 107 ? 1.858 0.296 -19.429 1.00 75.69 107 GLU A C 1
ATOM 852 O O . GLU A 1 107 ? 2.477 1.340 -19.245 1.00 75.69 107 GLU A O 1
ATOM 857 N N . ILE A 1 108 ? 2.473 -0.798 -19.891 1.00 60.38 108 ILE A N 1
ATOM 858 C CA . ILE A 1 108 ? 3.925 -0.920 -20.124 1.00 60.38 108 ILE A CA 1
ATOM 859 C C . ILE A 1 108 ? 4.415 -0.032 -21.291 1.00 60.38 108 ILE A C 1
ATOM 861 O O . ILE A 1 108 ? 5.616 0.182 -21.426 1.00 60.38 108 ILE A O 1
ATOM 865 N N . ASP A 1 109 ? 3.540 0.566 -22.094 1.00 59.47 109 ASP A N 1
ATOM 866 C CA . ASP A 1 109 ? 3.938 1.269 -23.325 1.00 59.47 109 ASP A CA 1
ATOM 867 C C . ASP A 1 109 ? 4.497 2.691 -23.101 1.00 59.47 109 ASP A C 1
ATOM 869 O O . ASP A 1 109 ? 4.869 3.385 -24.049 1.00 59.47 109 ASP A O 1
ATOM 873 N N . GLU A 1 110 ? 4.591 3.149 -21.851 1.00 57.78 110 GLU A N 1
ATOM 874 C CA . GLU A 1 110 ? 5.006 4.516 -21.544 1.00 57.78 110 GLU A CA 1
ATOM 875 C C . GLU A 1 110 ? 6.547 4.743 -21.518 1.00 57.78 110 GLU A C 1
ATOM 877 O O . GLU A 1 110 ? 7.290 3.959 -20.901 1.00 57.78 110 GLU A O 1
ATOM 882 N N . PRO A 1 111 ? 7.055 5.833 -22.148 1.00 55.31 111 PRO A N 1
ATOM 883 C CA . PRO A 1 111 ? 8.486 6.128 -22.287 1.00 55.31 111 PRO A CA 1
ATOM 884 C C . PRO A 1 111 ? 9.198 6.561 -20.984 1.00 55.31 111 PRO A C 1
ATOM 886 O O . PRO A 1 111 ? 8.618 7.072 -20.036 1.00 55.31 111 PRO A O 1
ATOM 889 N N . MET A 1 112 ? 10.526 6.404 -20.954 1.00 46.41 112 MET A N 1
ATOM 890 C CA . MET A 1 112 ? 11.415 6.502 -19.775 1.00 46.41 112 MET A CA 1
ATOM 891 C C . MET A 1 112 ? 11.180 7.676 -18.783 1.00 46.41 112 MET A C 1
ATOM 893 O O . MET A 1 112 ? 11.162 7.414 -17.576 1.00 46.41 112 MET A O 1
ATOM 897 N N . PRO A 1 113 ? 10.979 8.946 -19.201 1.00 55.28 113 PRO A N 1
ATOM 898 C CA . PRO A 1 113 ? 10.743 10.045 -18.259 1.00 55.28 113 PRO A CA 1
ATOM 899 C C . PRO A 1 113 ? 9.415 9.908 -17.509 1.00 55.28 113 PRO A C 1
ATOM 901 O O . PRO A 1 113 ? 9.319 10.326 -16.353 1.00 55.28 113 PRO A O 1
ATOM 904 N N . SER A 1 114 ? 8.401 9.304 -18.141 1.00 65.50 114 SER A N 1
ATOM 905 C CA . SER A 1 114 ? 7.101 9.127 -17.506 1.00 65.50 114 SER A CA 1
ATOM 906 C C . SER A 1 114 ? 7.146 8.016 -16.465 1.00 65.50 114 SER A C 1
ATOM 908 O O . SER A 1 114 ? 6.572 8.190 -15.404 1.00 65.50 114 SER A O 1
ATOM 910 N N . ARG A 1 115 ? 7.945 6.952 -16.636 1.00 69.12 115 ARG A N 1
ATOM 911 C CA . ARG A 1 115 ? 8.040 5.880 -15.622 1.00 69.12 115 ARG A CA 1
ATOM 912 C C . ARG A 1 115 ? 8.654 6.321 -14.292 1.00 69.12 115 ARG A C 1
ATOM 914 O O . ARG A 1 115 ? 8.161 5.918 -13.240 1.00 69.12 115 ARG A O 1
ATOM 921 N N . GLN A 1 116 ? 9.706 7.145 -14.301 1.00 69.81 116 GLN A N 1
ATOM 922 C CA . GLN A 1 116 ? 10.255 7.706 -13.055 1.00 69.81 116 GLN A CA 1
ATOM 923 C C . GLN A 1 116 ? 9.272 8.681 -12.396 1.00 69.81 116 GLN A C 1
ATOM 925 O O . GLN A 1 116 ? 9.113 8.659 -11.174 1.00 69.81 116 GLN A O 1
ATOM 930 N N . ALA A 1 117 ? 8.576 9.493 -13.196 1.00 74.44 117 ALA A N 1
ATOM 931 C CA . ALA A 1 117 ? 7.515 10.364 -12.702 1.00 74.44 117 ALA A CA 1
ATOM 932 C C . ALA A 1 117 ? 6.354 9.554 -12.096 1.00 74.44 117 ALA A C 1
ATOM 934 O O . ALA A 1 117 ? 5.926 9.855 -10.985 1.00 74.44 117 ALA A O 1
ATOM 935 N N . SER A 1 118 ? 5.925 8.474 -12.750 1.00 78.50 118 SER A N 1
ATOM 936 C CA . SER A 1 118 ? 4.886 7.553 -12.279 1.00 78.50 118 SER A CA 1
ATOM 937 C C . SER A 1 118 ? 5.308 6.810 -11.014 1.00 78.50 118 SER A C 1
ATOM 939 O O . SER A 1 118 ? 4.490 6.627 -10.119 1.00 78.50 118 SER A O 1
ATOM 941 N N . ALA A 1 119 ? 6.587 6.444 -10.866 1.00 81.00 119 ALA A N 1
ATOM 942 C CA . ALA A 1 119 ? 7.102 5.873 -9.620 1.00 81.00 119 ALA A CA 1
ATOM 943 C C . ALA A 1 119 ? 7.039 6.885 -8.462 1.00 81.00 119 ALA A C 1
ATOM 945 O O . ALA A 1 119 ? 6.636 6.536 -7.352 1.00 81.00 119 ALA A O 1
ATOM 946 N N . MET A 1 120 ? 7.394 8.148 -8.716 1.00 84.00 120 MET A N 1
ATOM 947 C CA . MET A 1 120 ? 7.296 9.211 -7.714 1.00 84.00 120 MET A CA 1
ATOM 948 C C . MET A 1 120 ? 5.845 9.553 -7.362 1.00 84.00 120 MET A C 1
ATOM 950 O O . MET A 1 120 ? 5.543 9.714 -6.178 1.00 84.00 120 MET A O 1
ATOM 954 N N . ASP A 1 121 ? 4.943 9.612 -8.346 1.00 85.94 121 ASP A N 1
ATOM 955 C CA . ASP A 1 121 ? 3.510 9.821 -8.108 1.00 85.94 121 ASP A CA 1
ATOM 956 C C . ASP A 1 121 ? 2.913 8.642 -7.323 1.00 85.94 121 ASP A C 1
ATOM 958 O O . ASP A 1 121 ? 2.212 8.839 -6.330 1.00 85.94 121 ASP A O 1
ATOM 962 N N . LEU A 1 122 ? 3.291 7.404 -7.662 1.00 86.88 122 LEU A N 1
ATOM 963 C CA . LEU A 1 122 ? 2.879 6.204 -6.933 1.00 86.88 122 LEU A CA 1
ATOM 964 C C . LEU A 1 122 ? 3.308 6.262 -5.462 1.00 86.88 122 LEU A C 1
ATOM 966 O O . LEU A 1 122 ? 2.498 5.998 -4.567 1.00 86.88 122 LEU A O 1
ATOM 970 N N . VAL A 1 123 ? 4.563 6.636 -5.194 1.00 86.50 123 VAL A N 1
ATOM 971 C CA . VAL A 1 123 ? 5.072 6.813 -3.827 1.00 86.50 123 VAL A CA 1
ATOM 972 C C . VAL A 1 123 ? 4.295 7.910 -3.108 1.00 86.50 123 VAL A C 1
ATOM 974 O O . VAL A 1 123 ? 3.837 7.694 -1.985 1.00 86.50 123 VAL A O 1
ATOM 977 N N . TRP A 1 124 ? 4.106 9.068 -3.740 1.00 86.69 124 TRP A N 1
ATOM 978 C CA . TRP A 1 124 ? 3.400 10.200 -3.147 1.00 86.69 124 TRP A CA 1
ATOM 979 C C . TRP A 1 124 ? 1.951 9.854 -2.780 1.00 86.69 124 TRP A C 1
ATOM 981 O O . TRP A 1 124 ? 1.550 10.012 -1.622 1.00 86.69 124 TRP A O 1
ATOM 991 N N . ARG A 1 125 ? 1.177 9.302 -3.722 1.00 86.94 125 ARG A N 1
ATOM 992 C CA . ARG A 1 125 ? -0.218 8.893 -3.486 1.00 86.94 125 ARG A CA 1
ATOM 993 C C . ARG A 1 125 ? -0.325 7.788 -2.449 1.00 86.94 125 ARG A C 1
ATOM 995 O O . ARG A 1 125 ? -1.217 7.822 -1.602 1.00 86.94 125 ARG A O 1
ATOM 1002 N N . THR A 1 126 ? 0.627 6.857 -2.442 1.00 86.06 126 THR A N 1
ATOM 1003 C CA . THR A 1 126 ? 0.723 5.853 -1.379 1.00 86.06 126 THR A CA 1
ATOM 1004 C C . THR A 1 126 ? 0.916 6.524 -0.022 1.00 86.06 126 THR A C 1
ATOM 1006 O O . THR A 1 126 ? 0.188 6.210 0.914 1.00 86.06 126 THR A O 1
ATOM 1009 N N . GLN A 1 127 ? 1.832 7.489 0.111 1.00 82.88 127 GLN A N 1
ATOM 1010 C CA . GLN A 1 127 ? 2.049 8.192 1.381 1.00 82.88 127 GLN A CA 1
ATOM 1011 C C . GLN A 1 127 ? 0.805 8.949 1.860 1.00 82.88 127 GLN A C 1
ATOM 1013 O O . GLN A 1 127 ? 0.531 8.957 3.063 1.00 82.88 127 GLN A O 1
ATOM 1018 N N . LEU A 1 128 ? 0.022 9.538 0.951 1.00 86.50 128 LEU A N 1
ATOM 1019 C CA . LEU A 1 128 ? -1.254 10.170 1.300 1.00 86.50 128 LEU A CA 1
ATOM 1020 C C . LEU A 1 128 ? -2.246 9.157 1.884 1.00 86.50 128 LEU A C 1
ATOM 1022 O O . LEU A 1 128 ? -2.787 9.394 2.969 1.00 86.50 128 LEU A O 1
ATOM 1026 N N . VAL A 1 129 ? -2.422 8.008 1.223 1.00 86.00 129 VAL A N 1
ATOM 1027 C CA . VAL A 1 129 ? -3.285 6.918 1.705 1.00 86.00 129 VAL A CA 1
ATOM 1028 C C . VAL A 1 129 ? -2.796 6.392 3.056 1.00 86.00 129 VAL A C 1
ATOM 1030 O O . VAL A 1 129 ? -3.567 6.350 4.015 1.00 86.00 129 VAL A O 1
ATOM 1033 N N . LEU A 1 130 ? -1.505 6.065 3.183 1.00 84.75 130 LEU A N 1
ATOM 1034 C CA . LEU A 1 130 ? -0.932 5.553 4.431 1.00 84.75 130 LEU A CA 1
ATOM 1035 C C . LEU A 1 130 ? -1.094 6.560 5.577 1.00 84.75 130 LEU A C 1
ATOM 1037 O O . LEU A 1 130 ? -1.437 6.171 6.693 1.00 84.75 130 LEU A O 1
ATOM 1041 N N . ARG A 1 131 ? -0.889 7.858 5.321 1.00 82.31 131 ARG A N 1
ATOM 1042 C CA . ARG A 1 131 ? -1.067 8.913 6.328 1.00 82.31 131 ARG A CA 1
ATOM 1043 C C . ARG A 1 131 ? -2.522 9.021 6.774 1.00 82.31 131 ARG A C 1
ATOM 1045 O O . ARG A 1 131 ? -2.770 9.119 7.976 1.00 82.31 131 ARG A O 1
ATOM 1052 N N . HIS A 1 132 ? -3.466 9.014 5.838 1.00 87.56 132 HIS A N 1
ATOM 1053 C CA . HIS A 1 132 ? -4.899 9.075 6.139 1.00 87.56 132 HIS A CA 1
ATOM 1054 C C . HIS A 1 132 ? -5.346 7.885 6.990 1.00 87.56 132 HIS A C 1
ATOM 1056 O O . HIS A 1 132 ? -5.960 8.050 8.046 1.00 87.56 132 HIS A O 1
ATOM 1062 N N . GLU A 1 133 ? -4.949 6.684 6.585 1.00 84.25 133 GLU A N 1
ATOM 1063 C CA . GLU A 1 133 ? -5.301 5.436 7.259 1.00 84.25 133 GLU A CA 1
ATOM 1064 C C . GLU A 1 133 ? -4.628 5.300 8.630 1.00 84.25 133 GLU A C 1
ATOM 1066 O O . GLU A 1 133 ? -5.236 4.835 9.600 1.00 84.25 133 GLU A O 1
ATOM 1071 N N . TRP A 1 134 ? -3.408 5.819 8.769 1.00 81.94 134 TRP A N 1
ATOM 1072 C CA . TRP A 1 134 ? -2.734 5.944 10.057 1.00 81.94 134 TRP A CA 1
ATOM 1073 C C . TRP A 1 134 ? -3.456 6.906 11.007 1.00 81.94 134 TRP A C 1
ATOM 1075 O O . TRP A 1 134 ? -3.586 6.626 12.201 1.00 81.94 134 TRP A O 1
ATOM 1085 N N . LEU A 1 135 ? -3.959 8.036 10.499 1.00 82.81 135 LEU A N 1
ATOM 1086 C CA . LEU A 1 135 ? -4.747 8.977 11.297 1.00 82.81 135 LEU A CA 1
ATOM 1087 C C . LEU A 1 135 ? -6.084 8.368 11.736 1.00 82.81 135 LEU A C 1
ATOM 1089 O O . LEU A 1 135 ? -6.459 8.550 12.897 1.00 82.81 135 LEU A O 1
ATOM 1093 N N . LYS A 1 136 ? -6.757 7.598 10.869 1.00 81.31 136 LYS A N 1
ATOM 1094 C CA . LYS A 1 136 ? -7.947 6.814 11.245 1.00 81.31 136 LYS A CA 1
ATOM 1095 C C . LYS A 1 136 ? -7.622 5.814 12.356 1.00 81.31 136 LYS A C 1
ATOM 1097 O O . LYS A 1 136 ? -8.292 5.836 13.385 1.00 81.31 136 LYS A O 1
ATOM 1102 N N . SER A 1 137 ? -6.548 5.031 12.215 1.00 78.12 137 SER A N 1
ATOM 1103 C CA . SER A 1 137 ? -6.102 4.080 13.250 1.00 78.12 137 SER A CA 1
ATOM 1104 C C . SER A 1 137 ? -5.821 4.781 14.587 1.00 78.12 137 SER A C 1
ATOM 1106 O O . SER A 1 137 ? -6.316 4.382 15.642 1.00 78.12 137 SER A O 1
ATOM 1108 N N . LYS A 1 138 ? -5.107 5.916 14.559 1.00 76.69 138 LYS A N 1
ATOM 1109 C CA . LYS A 1 138 ? -4.868 6.742 15.754 1.00 76.69 138 LYS A CA 1
ATOM 1110 C C . LYS A 1 138 ? -6.158 7.274 16.370 1.00 76.69 138 LYS A C 1
ATOM 1112 O O . LYS A 1 138 ? -6.256 7.334 17.594 1.00 76.69 138 LYS A O 1
ATOM 1117 N N . ALA A 1 139 ? -7.130 7.687 15.560 1.00 77.69 139 ALA A N 1
ATOM 1118 C CA . ALA A 1 139 ? -8.422 8.164 16.041 1.00 77.69 139 ALA A CA 1
ATOM 1119 C C . ALA A 1 139 ? -9.245 7.030 16.669 1.00 77.69 139 ALA A C 1
ATOM 1121 O O . ALA A 1 139 ? -9.824 7.237 17.734 1.00 77.69 139 ALA A O 1
ATOM 1122 N N . GLU A 1 140 ? -9.247 5.838 16.070 1.00 70.94 140 GLU A N 1
ATOM 1123 C CA . GLU A 1 140 ? -9.872 4.624 16.611 1.00 70.94 140 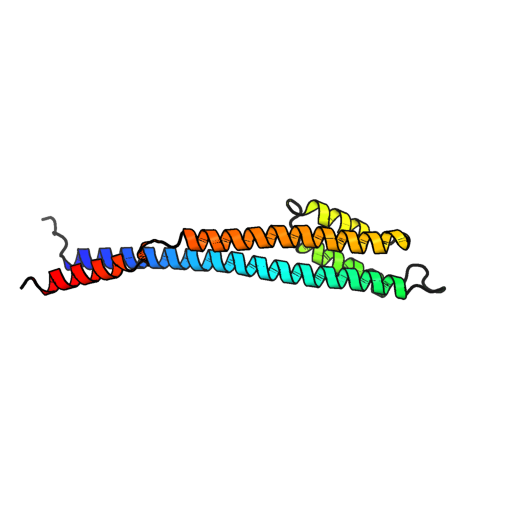GLU A CA 1
ATOM 1124 C C . GLU A 1 140 ? -9.270 4.276 17.984 1.00 70.94 140 GLU A C 1
ATOM 1126 O O . GLU A 1 140 ? -10.001 4.146 18.970 1.00 70.94 140 GLU A O 1
ATOM 1131 N N . LEU A 1 141 ? -7.936 4.273 18.094 1.00 71.44 141 LEU A N 1
ATOM 1132 C CA . LEU A 1 141 ? -7.222 4.047 19.355 1.00 71.44 141 LEU A CA 1
ATOM 1133 C C . LEU A 1 141 ? -7.457 5.170 20.383 1.00 71.44 141 LEU A C 1
ATOM 1135 O O . LEU A 1 141 ? -7.676 4.905 21.562 1.00 71.44 141 LEU A O 1
ATOM 1139 N N . LYS A 1 142 ? -7.449 6.446 19.979 1.00 71.19 142 LYS A N 1
ATOM 1140 C CA . LYS A 1 142 ? -7.673 7.588 20.888 1.00 71.19 142 LYS A CA 1
ATOM 1141 C C . LYS A 1 142 ? -9.116 7.661 21.385 1.00 71.19 142 LYS A C 1
ATOM 1143 O O . LYS A 1 142 ? -9.348 7.973 22.553 1.00 71.19 142 LYS A O 1
ATOM 1148 N N . ASN A 1 143 ? -10.091 7.384 20.522 1.00 66.56 143 ASN A N 1
ATOM 1149 C CA . ASN A 1 143 ? -11.495 7.297 20.913 1.00 66.56 143 ASN A CA 1
ATOM 1150 C C . ASN A 1 143 ? -11.725 6.125 21.866 1.00 66.56 143 ASN A C 1
ATOM 1152 O O . ASN A 1 143 ? -12.511 6.276 22.797 1.00 66.56 143 ASN A O 1
ATOM 1156 N N . TRP A 1 144 ? -10.990 5.020 21.712 1.00 61.09 144 TRP A N 1
ATOM 1157 C CA . TRP A 1 144 ? -10.951 3.957 22.715 1.00 61.09 144 TRP A CA 1
ATOM 1158 C C . TRP A 1 144 ? -10.454 4.469 24.077 1.00 61.09 144 TRP A C 1
ATOM 1160 O O . TRP A 1 144 ? -11.148 4.291 25.076 1.00 61.09 144 TRP A O 1
ATOM 1170 N N . TRP A 1 145 ? -9.340 5.212 24.126 1.00 58.03 145 TRP A N 1
ATOM 1171 C CA . TRP A 1 145 ? -8.838 5.803 25.379 1.00 58.03 145 TRP A CA 1
ATOM 1172 C C . TRP A 1 145 ? -9.837 6.764 26.042 1.00 58.03 145 TRP A C 1
ATOM 1174 O O . TRP A 1 145 ? -9.945 6.781 27.265 1.00 58.03 145 TRP A O 1
ATOM 1184 N N . LYS A 1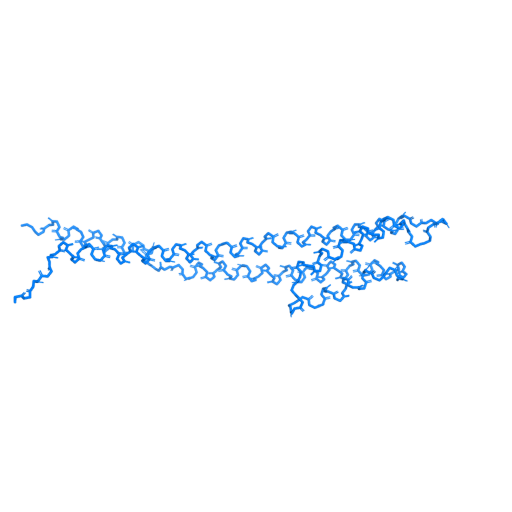 146 ? -10.591 7.545 25.256 1.00 60.03 146 LYS A N 1
ATOM 1185 C CA . LYS A 1 146 ? -11.629 8.462 25.768 1.00 60.03 146 LYS A CA 1
ATOM 1186 C C . LYS A 1 146 ? -12.906 7.750 26.216 1.00 60.03 146 LYS A C 1
ATOM 1188 O O . LYS A 1 146 ? -13.572 8.219 27.132 1.00 60.03 146 LYS A O 1
ATOM 1193 N N . ARG A 1 147 ? -13.257 6.644 25.554 1.00 56.94 147 ARG A N 1
ATOM 1194 C CA . ARG A 1 147 ? -14.416 5.799 25.873 1.00 56.94 147 ARG A CA 1
ATOM 1195 C C . ARG A 1 147 ? -14.087 4.719 26.897 1.00 56.94 147 ARG A C 1
ATOM 1197 O O . ARG A 1 147 ? -14.956 3.889 27.162 1.00 56.94 147 ARG A O 1
ATOM 1204 N N . LYS A 1 148 ? -12.880 4.727 27.488 1.00 49.72 148 LYS A N 1
ATOM 1205 C CA . LYS A 1 148 ? -12.586 3.875 28.639 1.00 49.72 148 LYS A CA 1
ATOM 1206 C C . LYS A 1 148 ? -13.705 4.089 29.655 1.00 49.72 148 LYS A C 1
ATOM 1208 O O . LYS A 1 148 ? -13.933 5.221 30.088 1.00 49.72 148 LYS A O 1
ATOM 1213 N N . PRO A 1 149 ? -14.445 3.032 29.986 1.00 49.66 149 PRO A N 1
ATOM 1214 C CA . PRO A 1 149 ? -15.625 3.183 30.801 1.00 49.66 149 PRO A CA 1
ATOM 1215 C C . PRO A 1 149 ? -15.099 3.591 32.202 1.00 49.66 149 PRO A C 1
ATOM 1217 O O . PRO A 1 149 ? -14.199 2.946 32.746 1.00 49.66 149 PRO A O 1
ATOM 1220 N N . LYS A 1 150 ? -15.557 4.746 32.733 1.00 49.69 150 LYS A N 1
ATOM 1221 C CA . LYS A 1 150 ? -15.037 5.396 33.969 1.00 49.69 150 LYS A CA 1
ATOM 1222 C C . LYS A 1 150 ? -15.042 4.480 35.206 1.00 49.69 150 LYS A C 1
ATOM 1224 O O . LYS A 1 150 ? -14.424 4.814 36.209 1.00 49.69 150 LYS A O 1
ATOM 1229 N N . PHE A 1 151 ? -15.679 3.320 35.121 1.00 47.12 151 PHE A N 1
ATOM 1230 C CA . PHE A 1 151 ? -15.711 2.258 36.129 1.00 47.12 151 PHE A CA 1
ATOM 1231 C C . PHE A 1 151 ? -14.330 1.629 36.411 1.00 47.12 151 PHE A C 1
ATOM 1233 O O . PHE A 1 151 ? -14.165 0.974 37.430 1.00 47.12 151 PHE A O 1
ATOM 1240 N N . LEU A 1 152 ? -13.319 1.852 35.556 1.00 48.12 152 LEU A N 1
ATOM 1241 C CA . LEU A 1 152 ? -11.914 1.514 35.856 1.00 48.12 152 LEU A CA 1
ATOM 1242 C C . LEU A 1 152 ? -11.155 2.639 36.585 1.00 48.12 152 LEU A C 1
ATOM 1244 O O . LEU A 1 152 ? -9.978 2.478 36.911 1.00 48.12 152 LEU A O 1
ATOM 1248 N N . SER A 1 153 ? -11.786 3.794 36.824 1.00 50.22 153 SER A N 1
ATOM 1249 C CA . SER A 1 153 ? -11.229 4.796 37.732 1.00 50.22 153 SER A CA 1
ATOM 1250 C C . SER A 1 153 ? -11.466 4.345 39.175 1.00 50.22 153 SER A C 1
ATOM 1252 O O . SER A 1 153 ? -12.508 3.778 39.494 1.00 50.22 153 SER A O 1
ATOM 1254 N N . ARG A 1 154 ? -10.465 4.560 40.035 1.00 51.78 154 ARG A N 1
ATOM 1255 C CA . ARG A 1 154 ? -10.345 4.047 41.414 1.00 51.78 154 ARG A CA 1
ATOM 1256 C C . ARG A 1 154 ? -11.593 4.181 42.309 1.00 51.78 154 ARG A C 1
ATOM 1258 O O . ARG A 1 154 ? -11.650 3.476 43.311 1.00 51.78 154 ARG A O 1
ATOM 1265 N N . SER A 1 155 ? -12.569 5.026 41.971 1.00 55.78 155 SER A N 1
ATOM 1266 C CA . SER A 1 155 ? -13.752 5.270 42.803 1.00 55.78 155 SER A CA 1
ATOM 1267 C C . SER A 1 155 ? -14.677 4.056 42.918 1.00 55.78 155 SER A C 1
ATOM 1269 O O . SER A 1 155 ? -15.160 3.787 44.006 1.00 55.78 155 SER A O 1
ATOM 1271 N N . TRP A 1 156 ? -14.859 3.259 41.859 1.00 50.69 156 TRP A N 1
ATOM 1272 C CA . TRP A 1 156 ? -15.775 2.106 41.904 1.00 50.69 156 TRP A CA 1
ATOM 1273 C C . TRP A 1 156 ? -15.237 0.943 42.736 1.00 50.69 156 TRP A C 1
ATOM 1275 O O . TRP A 1 156 ? -15.993 0.285 43.440 1.00 50.69 156 TRP A O 1
ATOM 1285 N N . HIS A 1 157 ? -13.923 0.707 42.706 1.00 49.34 157 HIS A N 1
ATOM 1286 C CA . HIS A 1 157 ? -13.304 -0.269 43.604 1.00 49.34 157 HIS A CA 1
ATOM 1287 C C . HIS A 1 157 ? -13.409 0.168 45.065 1.00 49.34 157 HIS A C 1
ATOM 1289 O O . HIS A 1 157 ? -13.615 -0.684 45.920 1.00 49.34 157 HIS A O 1
ATOM 1295 N N . GLN A 1 158 ? -13.294 1.471 45.344 1.00 53.28 158 GLN A N 1
ATOM 1296 C CA . GLN A 1 158 ? -13.454 2.017 46.691 1.00 53.28 158 GLN A CA 1
ATOM 1297 C C . GLN A 1 158 ? -14.910 1.969 47.164 1.00 53.28 158 GLN A C 1
ATOM 1299 O O . GLN A 1 158 ? -15.145 1.578 48.299 1.00 53.28 158 GLN A O 1
ATOM 1304 N N . GLU A 1 159 ? -15.878 2.287 46.304 1.00 53.22 159 GLU A N 1
ATOM 1305 C CA . GLU A 1 159 ? -17.310 2.194 46.616 1.00 53.22 159 GLU A CA 1
ATOM 1306 C C . GLU A 1 159 ? -17.757 0.739 46.804 1.00 53.22 159 GLU A C 1
ATOM 1308 O O . GLU A 1 159 ? -18.462 0.443 47.762 1.00 53.22 159 GLU A O 1
ATOM 1313 N N . ALA A 1 160 ? -17.287 -0.192 45.967 1.00 51.72 160 ALA A N 1
ATOM 1314 C CA . ALA A 1 160 ? -17.575 -1.619 46.117 1.00 51.72 160 ALA A CA 1
ATOM 1315 C C . ALA A 1 160 ? -16.925 -2.223 47.376 1.00 51.72 160 ALA A C 1
ATOM 1317 O O . ALA A 1 160 ? -17.552 -3.032 48.055 1.00 51.72 160 ALA A O 1
ATOM 1318 N N . TRP A 1 161 ? -15.699 -1.808 47.722 1.00 50.59 161 TRP A N 1
ATOM 1319 C CA . TRP A 1 161 ? -15.053 -2.194 48.984 1.00 50.59 161 TRP A CA 1
ATOM 1320 C C . TRP A 1 161 ? -15.734 -1.571 50.208 1.00 50.59 161 TRP A C 1
ATOM 1322 O O . TRP A 1 161 ? -15.867 -2.236 51.230 1.00 50.59 161 TRP A O 1
ATOM 1332 N N . ALA A 1 162 ? -16.186 -0.318 50.119 1.00 55.19 162 ALA A N 1
ATOM 1333 C CA . ALA A 1 162 ? -16.920 0.344 51.194 1.00 55.19 162 ALA A CA 1
ATOM 1334 C C . ALA A 1 162 ? -18.278 -0.328 51.443 1.00 55.19 162 ALA A C 1
ATOM 1336 O O . ALA A 1 162 ? -18.607 -0.611 52.590 1.00 55.19 162 ALA A O 1
ATOM 1337 N N . LEU A 1 163 ? -19.014 -0.668 50.379 1.00 49.72 163 LEU A N 1
ATOM 1338 C CA . LEU A 1 163 ? -20.259 -1.437 50.463 1.00 49.72 163 LEU A CA 1
ATOM 1339 C C . LEU A 1 163 ? -20.036 -2.837 51.049 1.00 49.72 163 LEU A C 1
ATOM 1341 O O . LEU A 1 163 ? -20.817 -3.268 51.892 1.00 49.72 163 LEU A O 1
ATOM 1345 N N . ALA A 1 164 ? -18.968 -3.534 50.651 1.00 50.09 164 ALA A N 1
ATOM 1346 C CA . ALA A 1 164 ? -18.632 -4.845 51.209 1.00 50.09 164 ALA A CA 1
ATOM 1347 C C . ALA A 1 164 ? -18.316 -4.767 52.716 1.00 50.09 164 ALA A C 1
ATOM 1349 O O . ALA A 1 164 ? -18.854 -5.547 53.499 1.00 50.09 164 ALA A O 1
ATOM 1350 N N . ASN A 1 165 ? -17.530 -3.772 53.137 1.00 47.62 165 ASN A N 1
ATOM 1351 C CA . ASN A 1 165 ? -17.188 -3.562 54.545 1.00 47.62 165 ASN A CA 1
ATOM 1352 C C . ASN A 1 165 ? -18.385 -3.091 55.392 1.00 47.62 165 ASN A C 1
ATOM 1354 O O . ASN A 1 165 ? -18.480 -3.440 56.566 1.00 47.62 165 ASN A O 1
ATOM 1358 N N . GLU A 1 166 ? -19.318 -2.320 54.825 1.00 51.12 166 GLU A N 1
ATOM 1359 C CA . GLU A 1 166 ? -20.542 -1.903 55.525 1.00 51.12 166 GLU A CA 1
ATOM 1360 C C . GLU A 1 166 ? -21.512 -3.079 55.746 1.00 51.12 166 GLU A C 1
ATOM 1362 O O . GLU A 1 166 ? -22.228 -3.122 56.748 1.00 51.12 166 GLU A O 1
ATOM 1367 N N . ILE A 1 167 ? -21.509 -4.056 54.834 1.00 48.31 167 ILE A N 1
ATOM 1368 C CA . ILE A 1 167 ? -22.287 -5.296 54.950 1.00 48.31 167 ILE A CA 1
ATOM 1369 C C . ILE A 1 167 ? -21.648 -6.251 55.971 1.00 48.31 167 ILE A C 1
ATOM 1371 O O . ILE A 1 167 ? -22.368 -6.884 56.739 1.00 48.31 167 ILE A O 1
ATOM 1375 N N . GLU A 1 168 ? -20.315 -6.328 56.035 1.00 44.41 168 GLU A N 1
ATOM 1376 C CA . GLU A 1 168 ? -19.607 -7.151 57.029 1.00 44.41 168 GLU A CA 1
ATOM 1377 C C . GLU A 1 168 ? -19.603 -6.539 58.443 1.00 44.41 168 GLU A C 1
ATOM 1379 O O . GLU A 1 168 ? -19.562 -7.275 59.430 1.00 44.41 168 GLU A O 1
ATOM 1384 N N . GLY A 1 169 ? -19.687 -5.208 58.557 1.00 49.44 169 GLY A N 1
ATOM 1385 C CA . GLY A 1 169 ? -19.679 -4.470 59.827 1.00 49.44 169 GLY A CA 1
ATOM 138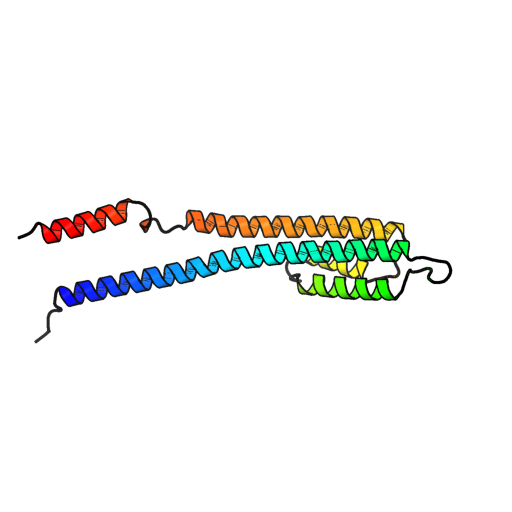6 C C . GLY A 1 169 ? -21.040 -4.299 60.515 1.00 49.44 169 GLY A C 1
ATOM 1387 O O . GLY A 1 169 ? -21.082 -3.815 61.644 1.00 49.44 169 GLY A O 1
ATOM 1388 N N . LYS A 1 170 ? -22.152 -4.690 59.879 1.00 43.69 170 LYS A N 1
ATOM 1389 C CA . LYS A 1 170 ? -23.484 -4.745 60.511 1.00 43.69 170 LYS A CA 1
ATOM 1390 C C . LYS A 1 170 ? -23.754 -6.162 61.029 1.00 43.69 170 LYS A C 1
ATOM 1392 O O . LYS A 1 170 ? -24.498 -6.926 60.416 1.00 43.69 170 LYS A O 1
ATOM 1397 N N . LYS A 1 171 ? -23.130 -6.502 62.157 1.00 40.38 171 LYS A N 1
ATOM 1398 C CA . LYS A 1 171 ? -23.561 -7.583 63.055 1.00 40.38 171 LYS A CA 1
ATOM 1399 C C . LYS A 1 171 ? -24.000 -6.995 64.384 1.00 40.38 171 LYS A C 1
ATOM 1401 O O . LYS A 1 171 ? -23.312 -6.063 64.851 1.00 40.38 171 LYS A O 1
#

Foldseek 3Di:
DDDDDDPVNVVVVVVVVVVVVVVVVVVVVVVLVVVLVVLVVLLVVLVVLLVQLLVLLVQQVVQDDPVRNLGDVVSLVSNLVSLVVSVVSDDCVPLVQLNVLSVVSNVSPDDDVVSVVSSVSNVVSSVVVSVVSNVVSVVSVVVCVVPPPCCPPPVVVVVVVVVVVVVVPPD